Protein AF-A0A021WXH3-F1 (afdb_monomer_lite)

Sequence (166 aa):
MIDQIDDSRFGQAIRIADDGAGLADPRSLFSLGRSEWSKSLSLSEDAAGMGFFSLANRGAMIVAGQKGTDQAWAIAATPDAFHGKEPVTVDVGPEGHQRLTLIFPEKKGEHFTTAVRRAARFFPVPVIFNGEEMPSSDFLESADHIEEWRGIRIGIFWPGCLPLPR

Structure (mmCIF, N/CA/C/O backbone):
data_AF-A0A021WXH3-F1
#
_entry.id   AF-A0A021WXH3-F1
#
loop_
_atom_site.group_PDB
_atom_site.id
_atom_site.type_symbol
_atom_site.label_atom_id
_atom_site.label_alt_id
_atom_site.label_comp_id
_atom_site.label_asym_id
_atom_site.label_entity_id
_atom_site.label_seq_id
_atom_site.pdbx_PDB_ins_code
_atom_site.Cartn_x
_atom_site.Cartn_y
_atom_site.Cartn_z
_atom_site.occupancy
_atom_site.B_iso_or_equiv
_atom_site.auth_seq_id
_atom_site.auth_comp_id
_atom_site.auth_asym_id
_atom_site.auth_atom_id
_atom_site.pdbx_PDB_model_num
ATOM 1 N N . MET A 1 1 ? -3.107 -6.765 -5.571 1.00 94.12 1 MET A N 1
ATOM 2 C CA . MET A 1 1 ? -4.377 -6.245 -6.133 1.00 94.12 1 MET A CA 1
ATOM 3 C C . MET A 1 1 ? -4.464 -4.748 -5.891 1.00 94.12 1 MET A C 1
ATOM 5 O O . MET A 1 1 ? -4.104 -4.298 -4.810 1.00 94.12 1 MET A O 1
ATOM 9 N N . ILE A 1 2 ? -4.923 -3.988 -6.879 1.00 96.50 2 ILE A N 1
ATOM 10 C CA . ILE A 1 2 ? -5.151 -2.547 -6.802 1.00 96.50 2 ILE A CA 1
ATOM 11 C C . ILE A 1 2 ? -6.520 -2.258 -7.421 1.00 96.50 2 ILE A C 1
ATOM 13 O O . ILE A 1 2 ? -6.769 -2.692 -8.537 1.00 96.50 2 ILE A O 1
ATOM 17 N N . ASP A 1 3 ? -7.384 -1.509 -6.747 1.00 96.12 3 ASP A N 1
ATOM 18 C CA . ASP A 1 3 ? -8.714 -1.171 -7.259 1.00 96.12 3 ASP A CA 1
ATOM 19 C C . ASP A 1 3 ? -9.052 0.298 -7.019 1.00 96.12 3 ASP A C 1
ATOM 21 O O . ASP A 1 3 ? -8.674 0.874 -5.996 1.00 96.12 3 ASP A O 1
ATOM 25 N N . GLN A 1 4 ? -9.819 0.879 -7.934 1.00 94.75 4 GLN A N 1
ATOM 26 C CA . GLN A 1 4 ? -10.566 2.110 -7.693 1.00 94.75 4 GLN A CA 1
ATOM 27 C C . GLN A 1 4 ? -11.939 1.744 -7.131 1.00 94.75 4 GLN A C 1
ATOM 29 O O . GLN A 1 4 ? -12.669 0.949 -7.724 1.00 94.75 4 GLN A O 1
ATOM 34 N N . ILE A 1 5 ? -12.279 2.296 -5.971 1.00 95.88 5 ILE A N 1
ATOM 35 C CA . ILE A 1 5 ? -13.496 1.967 -5.226 1.00 95.88 5 ILE A CA 1
ATOM 36 C C . ILE A 1 5 ? -14.228 3.235 -4.784 1.00 95.88 5 ILE A C 1
ATOM 38 O O . ILE A 1 5 ? -13.641 4.313 -4.715 1.00 95.88 5 ILE A O 1
ATOM 42 N N . ASP A 1 6 ? -15.507 3.087 -4.444 1.00 96.06 6 ASP A N 1
ATOM 43 C CA . ASP A 1 6 ? -16.246 4.080 -3.664 1.00 96.06 6 ASP A CA 1
ATOM 44 C C . ASP A 1 6 ? -16.225 3.650 -2.191 1.00 96.06 6 ASP A C 1
ATOM 46 O O . ASP A 1 6 ? -16.784 2.615 -1.818 1.00 96.06 6 ASP A O 1
ATOM 50 N N . ASP A 1 7 ? -15.493 4.394 -1.369 1.00 95.56 7 ASP A N 1
ATOM 51 C CA . ASP A 1 7 ? -15.267 4.117 0.043 1.00 95.56 7 ASP A CA 1
ATOM 52 C C . ASP A 1 7 ? -16.089 5.070 0.914 1.00 95.56 7 ASP A C 1
ATOM 54 O O . ASP A 1 7 ? -16.074 6.284 0.725 1.00 95.56 7 ASP A O 1
ATOM 58 N N . SER A 1 8 ? -16.760 4.548 1.938 1.00 93.56 8 SER A N 1
ATOM 59 C CA . SER A 1 8 ? -17.627 5.356 2.804 1.00 93.56 8 SER A CA 1
ATOM 60 C C . SER A 1 8 ? -16.902 6.470 3.571 1.00 93.56 8 SER A C 1
ATOM 62 O O . SER A 1 8 ? -17.550 7.414 4.018 1.00 93.56 8 SER A O 1
ATOM 64 N N . ARG A 1 9 ? -15.575 6.379 3.735 1.00 91.56 9 ARG A N 1
ATOM 65 C CA . ARG A 1 9 ? -14.759 7.370 4.455 1.00 91.56 9 ARG A CA 1
ATOM 66 C C . ARG A 1 9 ? -14.194 8.437 3.528 1.00 91.56 9 ARG A C 1
ATOM 68 O O . ARG A 1 9 ? -14.036 9.581 3.945 1.00 91.56 9 ARG A O 1
ATOM 75 N N . PHE A 1 10 ? -13.854 8.056 2.299 1.00 93.62 10 PHE A N 1
ATOM 76 C CA . PHE A 1 10 ? -13.081 8.891 1.376 1.00 93.62 10 PHE A CA 1
ATOM 77 C C . PHE A 1 10 ? -13.844 9.281 0.099 1.00 93.62 10 PHE A C 1
ATOM 79 O O . PHE A 1 10 ? -13.372 10.141 -0.644 1.00 93.62 10 PHE A O 1
ATOM 86 N N . GLY A 1 11 ? -15.013 8.690 -0.162 1.00 94.44 11 GLY A N 1
ATOM 87 C CA . GLY A 1 11 ? -15.643 8.709 -1.481 1.00 94.44 11 GLY A CA 1
ATOM 88 C C . GLY A 1 11 ? -14.795 7.912 -2.473 1.00 94.44 11 GLY A C 1
ATOM 89 O O . GLY A 1 11 ? -14.339 6.815 -2.156 1.00 94.44 11 GLY A O 1
ATOM 90 N N . GLN A 1 12 ? -14.505 8.482 -3.646 1.00 95.31 12 GLN A N 1
ATOM 91 C CA . GLN A 1 12 ? -13.586 7.846 -4.597 1.00 95.31 12 GLN A CA 1
ATOM 92 C C . GLN A 1 12 ? -12.203 7.631 -3.971 1.00 95.31 12 GLN A C 1
ATOM 94 O O . GLN A 1 12 ? -11.535 8.572 -3.530 1.00 95.31 12 GLN A O 1
ATOM 99 N N . ALA A 1 13 ? -11.779 6.375 -3.942 1.00 96.38 13 ALA A N 1
ATOM 100 C CA . ALA A 1 13 ? -10.583 5.944 -3.251 1.00 96.38 13 ALA A CA 1
ATOM 101 C C . ALA A 1 13 ? -9.843 4.863 -4.030 1.00 96.38 13 ALA A C 1
ATOM 103 O O . ALA A 1 13 ? -10.404 4.124 -4.837 1.00 96.38 13 ALA A O 1
ATOM 104 N N . ILE A 1 14 ? -8.560 4.748 -3.719 1.00 96.56 14 ILE A N 1
ATOM 105 C CA . ILE A 1 14 ? -7.700 3.680 -4.191 1.00 96.56 14 ILE A CA 1
ATOM 106 C C . ILE A 1 14 ? -7.545 2.666 -3.070 1.00 96.56 14 ILE A C 1
ATOM 108 O O . ILE A 1 14 ? -7.174 3.029 -1.954 1.00 96.56 14 ILE A O 1
ATOM 112 N N . ARG A 1 15 ? -7.763 1.392 -3.387 1.00 96.56 15 ARG A N 1
ATOM 113 C CA . ARG A 1 15 ? -7.439 0.252 -2.533 1.00 96.56 15 ARG A CA 1
ATOM 114 C C . ARG A 1 15 ? -6.236 -0.486 -3.099 1.00 96.56 15 ARG A C 1
ATOM 116 O O . ARG A 1 15 ? -6.243 -0.865 -4.261 1.00 96.56 15 ARG A O 1
ATOM 123 N N . ILE A 1 16 ? -5.243 -0.759 -2.266 1.00 95.62 16 ILE A N 1
ATOM 124 C CA . ILE A 1 16 ? -4.119 -1.647 -2.564 1.00 95.62 16 ILE A CA 1
ATOM 125 C C . ILE A 1 16 ? -4.168 -2.781 -1.548 1.00 95.62 16 ILE A C 1
ATOM 127 O O . ILE A 1 16 ? -4.244 -2.523 -0.355 1.00 95.62 16 ILE A O 1
ATOM 131 N N . ALA A 1 17 ? -4.136 -4.025 -2.005 1.00 95.12 17 ALA A N 1
ATOM 132 C CA . ALA A 1 17 ? -4.088 -5.202 -1.150 1.00 95.12 17 ALA A CA 1
ATOM 133 C C . ALA A 1 17 ? -3.007 -6.160 -1.641 1.00 95.12 17 ALA A C 1
ATOM 135 O O . ALA A 1 17 ? -2.959 -6.477 -2.835 1.00 95.12 17 ALA A O 1
ATOM 136 N N . ASP A 1 18 ? -2.174 -6.635 -0.726 1.00 92.81 18 ASP A N 1
ATOM 137 C CA . ASP A 1 18 ? -1.228 -7.716 -0.987 1.00 92.81 18 ASP A CA 1
ATOM 138 C C . ASP A 1 18 ? -1.794 -9.071 -0.537 1.00 92.81 18 ASP A C 1
ATOM 140 O O . ASP A 1 18 ? -2.951 -9.185 -0.128 1.00 92.81 18 ASP A O 1
ATOM 144 N N . ASP A 1 19 ? -1.000 -10.117 -0.693 1.00 90.00 19 ASP A N 1
ATOM 145 C CA . ASP A 1 19 ? -1.195 -11.462 -0.153 1.00 90.00 19 ASP A CA 1
ATOM 146 C C . ASP A 1 19 ? -0.018 -11.854 0.762 1.00 90.00 19 ASP A C 1
ATOM 148 O O . ASP A 1 19 ? 0.310 -13.029 0.929 1.00 90.00 19 ASP A O 1
ATOM 152 N N . GLY A 1 20 ? 0.623 -10.847 1.366 1.00 87.00 20 GLY A N 1
ATOM 153 C CA . GLY A 1 20 ? 1.749 -11.021 2.270 1.00 87.00 20 GLY A CA 1
ATOM 154 C C . GLY A 1 20 ? 1.334 -11.518 3.657 1.00 87.00 20 GLY A C 1
ATOM 155 O O . GLY A 1 20 ? 0.160 -11.663 3.986 1.00 87.00 20 GLY A O 1
ATOM 156 N N . ALA A 1 21 ? 2.328 -11.733 4.522 1.00 85.94 21 ALA A N 1
ATOM 157 C CA . ALA A 1 21 ? 2.145 -12.303 5.863 1.00 85.94 21 ALA A CA 1
ATOM 158 C C . ALA A 1 21 ? 1.582 -11.325 6.923 1.00 85.94 21 ALA A C 1
ATOM 160 O O . ALA A 1 21 ? 1.664 -11.613 8.121 1.00 85.94 21 ALA A O 1
ATOM 161 N N . GLY A 1 22 ? 1.087 -10.158 6.506 1.00 88.88 22 GLY A N 1
ATOM 162 C CA . GLY A 1 22 ? 0.634 -9.098 7.404 1.00 88.88 22 GLY A CA 1
ATOM 163 C C . GLY A 1 22 ? 1.772 -8.419 8.176 1.00 88.88 22 GLY A C 1
ATOM 164 O O . GLY A 1 22 ? 2.931 -8.406 7.752 1.00 88.88 22 GLY A O 1
ATOM 165 N N . LEU A 1 23 ? 1.435 -7.829 9.323 1.00 89.50 23 LEU A N 1
ATOM 166 C CA . LEU A 1 23 ? 2.356 -7.075 10.175 1.00 89.50 23 LEU A CA 1
ATOM 167 C C . LEU A 1 23 ? 2.564 -7.777 11.521 1.00 89.50 23 LEU A C 1
ATOM 169 O O . LEU A 1 23 ? 1.644 -8.357 12.086 1.00 89.50 23 LEU A O 1
ATOM 173 N N . ALA A 1 24 ? 3.779 -7.705 12.066 1.00 90.31 24 ALA A N 1
ATOM 174 C CA . ALA A 1 24 ? 4.042 -8.141 13.442 1.00 90.31 24 ALA A CA 1
ATOM 175 C C . ALA A 1 24 ? 3.725 -7.039 14.469 1.00 90.31 24 ALA A C 1
ATOM 177 O O . ALA A 1 24 ? 3.350 -7.331 15.600 1.00 90.31 24 ALA A O 1
ATOM 178 N N . ASP A 1 25 ? 3.876 -5.775 14.068 1.00 88.81 25 ASP A N 1
ATOM 179 C CA . ASP A 1 25 ? 3.651 -4.599 14.905 1.00 88.81 25 ASP A CA 1
ATOM 180 C C . ASP A 1 25 ? 3.204 -3.416 14.024 1.00 88.81 25 ASP A C 1
ATOM 182 O O . ASP A 1 25 ? 3.936 -3.055 13.093 1.00 88.81 25 ASP A O 1
ATOM 186 N N . PRO A 1 26 ? 2.052 -2.773 14.291 1.00 87.75 26 PRO A N 1
ATOM 187 C CA . PRO A 1 26 ? 1.572 -1.633 13.506 1.00 87.75 26 PRO A CA 1
ATOM 188 C C . PRO A 1 26 ? 2.523 -0.424 13.537 1.00 87.75 26 PRO A C 1
ATOM 190 O O . PRO A 1 26 ? 2.532 0.375 12.601 1.00 87.75 26 PRO A O 1
ATOM 193 N N . ARG A 1 27 ? 3.376 -0.295 14.565 1.00 86.44 27 ARG A N 1
ATOM 194 C CA . ARG A 1 27 ? 4.366 0.795 14.675 1.00 86.44 27 ARG A CA 1
ATOM 195 C C . ARG A 1 27 ? 5.433 0.747 13.581 1.00 86.44 27 ARG A C 1
ATOM 197 O O . ARG A 1 27 ? 6.048 1.775 13.287 1.00 86.44 27 ARG A O 1
ATOM 204 N N . SER A 1 28 ? 5.648 -0.419 12.968 1.00 83.00 28 SER A N 1
ATOM 205 C CA . SER A 1 28 ? 6.600 -0.586 11.862 1.00 83.00 28 SER A CA 1
ATOM 206 C C . SER A 1 28 ? 6.268 0.307 10.659 1.00 83.00 28 SER A C 1
ATOM 208 O O . SER A 1 28 ? 7.182 0.826 10.028 1.00 83.00 28 SER A O 1
ATOM 210 N N . LEU A 1 29 ? 4.983 0.590 10.404 1.00 80.25 29 LEU A N 1
ATOM 211 C CA . LEU A 1 29 ? 4.542 1.457 9.301 1.00 80.25 29 LEU A CA 1
ATOM 212 C C . LEU A 1 29 ? 4.975 2.922 9.460 1.00 80.25 29 LEU A C 1
ATOM 214 O O . LEU A 1 29 ? 5.177 3.619 8.470 1.00 80.25 29 LEU A O 1
ATOM 218 N N . PHE A 1 30 ? 5.110 3.393 10.701 1.00 79.12 30 PHE A N 1
ATOM 219 C CA . PHE A 1 30 ? 5.396 4.799 11.020 1.00 79.12 30 PHE A CA 1
ATOM 220 C C . PHE A 1 30 ? 6.840 5.023 11.480 1.00 79.12 30 PHE A C 1
ATOM 222 O O . PHE A 1 30 ? 7.224 6.140 11.828 1.00 79.12 30 PHE A O 1
ATOM 229 N N . SER A 1 31 ? 7.658 3.972 11.480 1.00 72.69 31 SER A N 1
ATOM 230 C CA . SER A 1 31 ? 9.064 4.052 11.860 1.00 72.69 31 SER A CA 1
ATOM 231 C C . SER A 1 31 ? 9.919 4.397 10.641 1.00 72.69 31 SER A C 1
ATOM 233 O O . SER A 1 31 ? 10.239 3.535 9.825 1.00 72.69 31 SER A O 1
ATOM 235 N N . LEU A 1 32 ? 10.323 5.664 10.521 1.00 60.66 32 LEU A N 1
ATOM 236 C CA . LEU A 1 32 ? 11.272 6.097 9.490 1.00 60.66 32 LEU A CA 1
ATOM 237 C C . LEU A 1 32 ? 12.592 5.316 9.616 1.00 60.66 32 LEU A C 1
ATOM 239 O O . LEU A 1 32 ? 13.184 5.253 10.695 1.00 60.66 32 LEU A O 1
ATOM 243 N N . GLY A 1 33 ? 13.061 4.721 8.517 1.00 49.06 33 GLY A N 1
ATOM 244 C CA . GLY A 1 33 ? 14.359 4.037 8.463 1.00 49.06 33 GLY A CA 1
ATOM 245 C C . GLY A 1 33 ? 14.444 2.691 9.200 1.00 49.06 33 GLY A C 1
ATOM 246 O O . GLY A 1 33 ? 15.547 2.171 9.363 1.00 49.06 33 GLY A O 1
ATOM 247 N N . ARG A 1 34 ? 13.318 2.106 9.638 1.00 46.47 34 ARG A N 1
ATOM 248 C CA . ARG A 1 34 ? 13.249 0.704 10.089 1.00 46.47 34 ARG A CA 1
ATOM 249 C C . ARG A 1 34 ? 12.367 -0.101 9.141 1.00 46.47 34 ARG A C 1
ATOM 251 O O . ARG A 1 34 ? 11.188 -0.308 9.403 1.00 46.47 34 ARG A O 1
ATOM 258 N N . SER A 1 35 ? 12.938 -0.559 8.031 1.00 49.75 35 SER A N 1
ATOM 259 C CA . SER A 1 35 ? 12.344 -1.660 7.279 1.00 49.75 35 SER A CA 1
ATOM 260 C C . SER A 1 35 ? 12.470 -2.932 8.134 1.00 49.75 35 SER A C 1
ATOM 262 O O . SER A 1 35 ? 13.569 -3.342 8.491 1.00 49.75 35 SER A O 1
ATOM 264 N N . GLU A 1 36 ? 11.354 -3.590 8.466 1.00 51.56 36 GLU A N 1
ATOM 265 C CA . GLU A 1 36 ? 11.343 -4.952 9.056 1.00 51.56 36 GLU A CA 1
ATOM 266 C C . GLU A 1 36 ? 11.785 -6.025 8.036 1.00 51.56 36 GLU A C 1
ATOM 268 O O . GLU A 1 36 ? 11.652 -7.232 8.243 1.00 51.56 36 GLU A O 1
ATOM 273 N N . TRP A 1 37 ? 12.293 -5.588 6.885 1.00 48.41 37 TRP A N 1
ATOM 274 C CA . TRP A 1 37 ? 12.880 -6.448 5.881 1.00 48.41 37 TRP A CA 1
ATOM 275 C C . TRP A 1 37 ? 14.160 -7.045 6.448 1.00 48.41 37 TRP A C 1
ATOM 277 O O . TRP A 1 37 ? 14.929 -6.379 7.147 1.00 48.41 37 TRP A O 1
ATOM 287 N N . SER A 1 38 ? 14.410 -8.322 6.153 1.00 51.69 38 SER A N 1
ATOM 288 C CA . SER A 1 38 ? 15.692 -8.921 6.503 1.00 51.69 38 SER A CA 1
ATOM 289 C C . SER A 1 38 ? 16.817 -8.046 5.943 1.00 51.69 38 SER A C 1
ATOM 291 O O . SER A 1 38 ? 16.680 -7.455 4.871 1.00 51.69 38 SER A O 1
ATOM 293 N N . LYS A 1 39 ? 17.960 -7.979 6.637 1.00 52.72 39 LYS A N 1
ATOM 294 C CA . LYS A 1 39 ? 19.124 -7.215 6.149 1.00 52.72 39 LYS A CA 1
ATOM 295 C C . LYS A 1 39 ? 19.471 -7.547 4.693 1.00 52.72 39 LYS A C 1
ATOM 297 O O . LYS A 1 39 ? 19.893 -6.663 3.963 1.00 52.72 39 LYS A O 1
ATOM 302 N N . SER A 1 40 ? 19.261 -8.797 4.272 1.00 51.31 40 SER A N 1
ATOM 303 C CA . SER A 1 40 ? 19.451 -9.237 2.889 1.00 51.31 40 SER A CA 1
ATOM 304 C C . SER A 1 40 ? 18.501 -8.565 1.891 1.00 51.31 40 SER A C 1
ATOM 306 O O . SER A 1 40 ? 18.965 -8.152 0.837 1.00 51.31 40 SER A O 1
ATOM 308 N N . LEU A 1 41 ? 17.216 -8.415 2.227 1.00 51.56 41 LEU A N 1
ATOM 309 C CA . LEU A 1 41 ? 16.201 -7.816 1.353 1.00 51.56 41 LEU A CA 1
ATOM 310 C C . LEU A 1 41 ? 16.282 -6.280 1.352 1.00 51.56 41 LEU A C 1
ATOM 312 O O . LEU A 1 41 ? 16.127 -5.638 0.318 1.00 51.56 41 LEU A O 1
ATOM 316 N N . SER A 1 42 ? 16.613 -5.676 2.499 1.00 51.50 42 SER A N 1
ATOM 317 C CA . SER A 1 42 ? 16.819 -4.225 2.584 1.00 51.50 42 SER A CA 1
ATOM 318 C C . SER A 1 42 ? 18.063 -3.753 1.820 1.00 51.50 42 SER A C 1
ATOM 320 O O . SER A 1 42 ? 18.067 -2.630 1.328 1.00 51.50 42 SER A O 1
ATOM 322 N N . LEU A 1 43 ? 19.109 -4.585 1.728 1.00 51.12 43 LEU A N 1
ATOM 323 C CA . LEU A 1 43 ? 20.319 -4.284 0.952 1.00 51.12 43 LEU A CA 1
ATOM 324 C C . LEU A 1 43 ? 20.125 -4.497 -0.554 1.00 51.12 43 LEU A C 1
ATOM 326 O O . LEU A 1 43 ? 20.797 -3.830 -1.333 1.00 51.12 43 LEU A O 1
ATOM 330 N N . SER A 1 44 ? 19.248 -5.417 -0.970 1.00 47.28 44 SER A N 1
ATOM 331 C CA . SER A 1 44 ? 19.006 -5.679 -2.394 1.00 47.28 44 SER A CA 1
ATOM 332 C C . SER A 1 44 ? 18.101 -4.642 -3.054 1.00 47.28 44 SER A C 1
ATOM 334 O O . SER A 1 44 ? 18.266 -4.378 -4.239 1.00 47.28 44 SER A O 1
ATOM 336 N N . GLU A 1 45 ? 17.155 -4.061 -2.312 1.00 51.06 45 GLU A N 1
ATOM 337 C CA . GLU A 1 45 ? 16.166 -3.126 -2.871 1.00 51.06 45 GLU A CA 1
ATOM 338 C C . GLU A 1 45 ? 16.438 -1.644 -2.557 1.00 51.06 45 GLU A C 1
ATOM 340 O O . GLU A 1 45 ? 15.710 -0.787 -3.050 1.00 51.06 45 GLU A O 1
ATOM 345 N N . ASP A 1 46 ? 17.462 -1.327 -1.748 1.00 50.50 46 ASP A N 1
ATOM 346 C CA . ASP A 1 46 ? 17.830 0.047 -1.338 1.00 50.50 46 ASP A CA 1
ATOM 347 C C . ASP A 1 46 ? 16.617 0.903 -0.905 1.00 50.50 46 ASP A C 1
ATOM 349 O O . ASP A 1 46 ? 16.471 2.092 -1.202 1.00 50.50 46 ASP A O 1
ATOM 353 N N . ALA A 1 47 ? 15.668 0.262 -0.220 1.00 53.34 47 ALA A N 1
ATOM 354 C CA . ALA A 1 47 ? 14.417 0.890 0.157 1.00 53.34 47 ALA A CA 1
ATOM 355 C C . ALA A 1 47 ? 14.638 1.804 1.370 1.00 53.34 47 ALA A C 1
ATOM 357 O O . ALA A 1 47 ? 14.695 1.349 2.511 1.00 53.34 47 ALA A O 1
ATOM 358 N N . ALA A 1 48 ? 14.670 3.120 1.147 1.00 56.28 48 ALA A N 1
ATOM 359 C CA . ALA A 1 48 ? 14.767 4.123 2.217 1.00 56.28 48 ALA A CA 1
ATOM 360 C C . ALA A 1 48 ? 13.574 4.119 3.208 1.00 56.28 48 ALA A C 1
ATOM 362 O O . ALA A 1 48 ? 13.573 4.871 4.180 1.00 56.28 48 ALA A O 1
ATOM 363 N N . GLY A 1 49 ? 12.528 3.317 2.959 1.00 60.00 49 GLY A N 1
ATOM 364 C CA . GLY A 1 49 ? 11.335 3.231 3.814 1.00 60.00 49 GLY A CA 1
ATOM 365 C C . GLY A 1 49 ? 10.400 4.443 3.718 1.00 60.00 49 GLY A C 1
ATOM 366 O O . GLY A 1 49 ? 9.531 4.625 4.563 1.00 60.00 49 GLY A O 1
ATOM 367 N N . MET A 1 50 ? 10.558 5.279 2.687 1.00 68.81 50 MET A N 1
ATOM 368 C CA . MET A 1 50 ? 9.830 6.550 2.552 1.00 68.81 50 MET A CA 1
ATOM 369 C C . MET A 1 50 ? 8.541 6.456 1.725 1.00 68.81 50 MET A C 1
ATOM 371 O O . MET A 1 50 ? 7.722 7.371 1.768 1.00 68.81 50 MET A O 1
ATOM 375 N N . GLY A 1 51 ? 8.338 5.368 0.973 1.00 76.19 51 GLY A N 1
ATOM 376 C CA . GLY A 1 51 ? 7.222 5.249 0.025 1.00 76.19 51 GLY A CA 1
ATOM 377 C C . GLY A 1 51 ? 5.845 5.403 0.677 1.00 76.19 51 GLY A C 1
ATOM 378 O O . GLY A 1 51 ? 4.981 6.091 0.134 1.00 76.19 51 GLY A O 1
ATOM 379 N N . PHE A 1 52 ? 5.665 4.856 1.883 1.00 81.94 52 PHE A N 1
ATOM 380 C CA . PHE A 1 52 ? 4.420 4.969 2.649 1.00 81.94 52 PHE A CA 1
ATOM 381 C C . PHE A 1 52 ? 4.089 6.422 3.037 1.00 81.94 52 PHE A C 1
ATOM 383 O O . PHE A 1 52 ? 2.936 6.843 2.965 1.00 81.94 52 PHE A O 1
ATOM 390 N N . PHE A 1 53 ? 5.104 7.236 3.338 1.00 83.62 53 PHE A N 1
ATOM 391 C CA . PHE A 1 53 ? 4.933 8.644 3.716 1.00 83.62 53 PHE A CA 1
ATOM 392 C C . PHE A 1 53 ? 4.503 9.547 2.552 1.00 83.62 53 PHE A C 1
ATOM 394 O O . PHE A 1 53 ? 4.081 10.679 2.786 1.00 83.62 53 PHE A O 1
ATOM 401 N N . SER A 1 54 ? 4.504 9.057 1.306 1.00 86.06 54 SER A N 1
ATOM 402 C CA . SER A 1 54 ? 3.871 9.768 0.181 1.00 86.06 54 SER A CA 1
ATOM 403 C C . SER A 1 54 ? 2.369 10.036 0.409 1.00 86.06 54 SER A C 1
ATOM 405 O O . SER A 1 54 ? 1.791 10.937 -0.207 1.00 86.06 54 SER A O 1
ATOM 407 N N . LEU A 1 55 ? 1.748 9.306 1.343 1.00 90.19 55 LEU A N 1
ATOM 408 C CA . LEU A 1 55 ? 0.356 9.462 1.763 1.00 90.19 55 LEU A CA 1
ATOM 409 C C . LEU A 1 55 ? 0.156 10.481 2.889 1.00 90.19 55 LEU A C 1
ATOM 411 O O . LEU A 1 55 ? -0.990 10.774 3.217 1.00 90.19 55 LEU A O 1
ATOM 415 N N . ALA A 1 56 ? 1.215 11.078 3.444 1.00 88.38 56 ALA A N 1
ATOM 416 C CA . ALA A 1 56 ? 1.118 11.959 4.612 1.00 88.38 56 ALA A CA 1
ATOM 417 C C . ALA A 1 56 ? 0.160 13.147 4.418 1.00 88.38 56 ALA A C 1
ATOM 419 O O . ALA A 1 56 ? -0.527 13.556 5.343 1.00 88.38 56 ALA A O 1
ATOM 420 N N . ASN A 1 57 ? 0.048 13.671 3.194 1.00 89.00 57 ASN A N 1
ATOM 421 C CA . ASN A 1 57 ? -0.881 14.763 2.869 1.00 89.00 57 ASN A CA 1
ATOM 422 C C . ASN A 1 57 ? -2.269 14.294 2.401 1.00 89.00 57 ASN A C 1
ATOM 424 O O . ASN A 1 5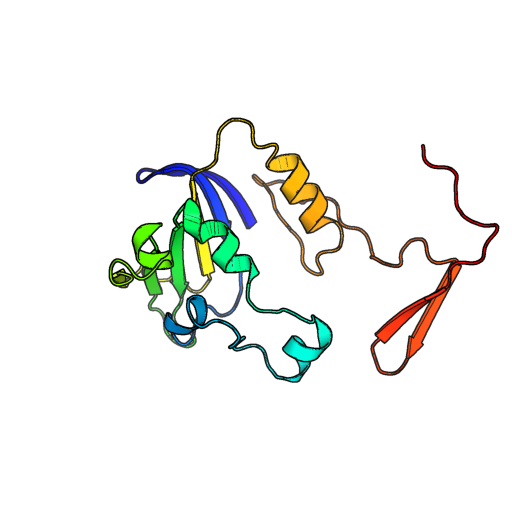7 ? -3.109 15.120 2.050 1.00 89.00 57 ASN A O 1
ATOM 428 N N . ARG A 1 58 ? -2.498 12.982 2.309 1.00 91.50 58 ARG A N 1
ATOM 429 C CA . ARG A 1 58 ? -3.777 12.378 1.893 1.00 91.50 58 ARG A CA 1
ATOM 430 C C . ARG A 1 58 ? -4.498 11.719 3.058 1.00 91.50 58 ARG A C 1
ATOM 432 O O . ARG A 1 58 ? -5.719 11.775 3.130 1.00 91.50 58 ARG A O 1
ATOM 439 N N . GLY A 1 59 ? -3.726 11.113 3.951 1.00 93.12 59 GLY A N 1
ATOM 440 C CA . GLY A 1 59 ? -4.221 10.137 4.897 1.00 93.12 59 GLY A CA 1
ATOM 441 C C . GLY A 1 59 ? -4.513 8.794 4.231 1.00 93.12 59 GLY A C 1
ATOM 442 O O . GLY A 1 59 ? -4.572 8.676 3.003 1.00 93.12 59 GLY A O 1
ATOM 443 N N . ALA A 1 60 ? -4.669 7.772 5.061 1.00 96.00 60 ALA A N 1
ATOM 444 C CA . ALA A 1 60 ? -5.007 6.428 4.640 1.00 96.00 60 ALA A CA 1
ATOM 445 C C . ALA A 1 60 ? -5.700 5.651 5.765 1.00 96.00 60 ALA A C 1
ATOM 447 O O . ALA A 1 60 ? -5.461 5.880 6.951 1.00 96.00 60 ALA A O 1
ATOM 448 N N . MET A 1 61 ? -6.519 4.686 5.370 1.00 96.69 61 MET A N 1
ATOM 449 C CA . MET A 1 61 ? -6.904 3.564 6.206 1.00 96.69 61 MET A CA 1
ATOM 450 C C . MET A 1 61 ? -5.998 2.380 5.885 1.00 96.69 61 MET A C 1
ATOM 452 O O . MET A 1 61 ? -5.843 2.020 4.719 1.00 96.69 61 MET A O 1
ATOM 456 N N . ILE A 1 62 ? -5.472 1.724 6.912 1.00 96.00 62 ILE A N 1
ATOM 457 C CA . ILE A 1 62 ? -4.752 0.464 6.779 1.00 96.00 62 ILE A CA 1
ATOM 458 C C . ILE A 1 62 ? -5.531 -0.618 7.518 1.00 96.00 62 ILE A C 1
ATOM 460 O O . ILE A 1 62 ? -5.960 -0.427 8.651 1.00 96.00 62 ILE A O 1
ATOM 464 N N . VAL A 1 63 ? -5.715 -1.762 6.879 1.00 96.56 63 VAL A N 1
ATOM 465 C CA . VAL A 1 63 ? -6.135 -2.997 7.529 1.00 96.56 63 VAL A CA 1
ATOM 466 C C . VAL A 1 63 ? -4.987 -3.976 7.386 1.00 96.56 63 VAL A C 1
ATOM 468 O O . VAL A 1 63 ? -4.534 -4.219 6.273 1.00 96.56 63 VAL A O 1
ATOM 471 N N . ALA A 1 64 ? -4.477 -4.497 8.494 1.00 95.56 64 ALA A N 1
ATOM 472 C CA . ALA A 1 64 ? -3.328 -5.390 8.472 1.00 95.56 64 ALA A CA 1
ATOM 473 C C . ALA A 1 64 ? -3.585 -6.610 9.346 1.00 95.56 64 ALA A C 1
ATOM 475 O O . ALA A 1 64 ? -3.893 -6.463 10.528 1.00 95.56 64 ALA A O 1
ATOM 476 N N . GLY A 1 65 ? -3.423 -7.801 8.776 1.00 95.50 65 GLY A N 1
ATOM 477 C CA . GLY A 1 65 ? -3.403 -9.034 9.551 1.00 95.50 65 GLY A CA 1
ATOM 478 C C . GLY A 1 65 ? -2.258 -9.046 10.553 1.00 95.50 65 GLY A C 1
ATOM 479 O O . GLY A 1 65 ? -1.158 -8.567 10.265 1.00 95.50 65 GLY A O 1
ATOM 480 N N . GLN A 1 66 ? -2.524 -9.586 11.736 1.00 93.19 66 GLN A N 1
ATOM 481 C CA . GLN A 1 66 ? -1.515 -9.796 12.759 1.00 93.19 66 GLN A CA 1
ATOM 482 C C . GLN A 1 66 ? -0.749 -11.080 12.445 1.00 93.19 66 GLN A C 1
ATOM 484 O O . GLN A 1 66 ? -1.306 -12.178 12.419 1.00 93.19 66 GLN A O 1
ATOM 489 N N . LYS A 1 67 ? 0.553 -10.956 12.205 1.00 88.88 67 LYS A N 1
ATOM 490 C CA . LYS A 1 67 ? 1.393 -12.076 11.788 1.00 88.88 67 LYS A CA 1
ATOM 491 C C . LYS A 1 67 ? 1.357 -13.205 12.823 1.00 88.88 67 LYS A C 1
ATOM 493 O O . LYS A 1 67 ? 1.763 -13.022 13.969 1.00 88.88 67 LYS A O 1
ATOM 498 N N . GLY A 1 68 ? 0.937 -14.391 12.383 1.00 85.38 68 GLY A N 1
ATOM 499 C CA . GLY A 1 68 ? 0.860 -15.587 13.226 1.00 85.38 68 GLY A CA 1
ATOM 500 C C . GLY A 1 68 ? -0.401 -15.685 14.090 1.00 85.38 68 GLY A C 1
ATOM 501 O O . GLY A 1 68 ? -0.443 -16.540 14.972 1.00 85.38 68 GLY A O 1
ATOM 502 N N . THR A 1 69 ? -1.413 -14.842 13.857 1.00 88.19 69 THR A N 1
ATOM 503 C CA . THR A 1 69 ? -2.730 -14.936 14.504 1.00 88.19 69 THR A CA 1
ATOM 504 C C . THR A 1 69 ? -3.857 -14.750 13.475 1.00 88.19 69 THR A C 1
ATOM 506 O O . THR A 1 69 ? -3.604 -14.377 12.332 1.00 88.19 69 THR A O 1
ATOM 509 N N . ASP A 1 70 ? -5.107 -15.005 13.876 1.00 88.56 70 ASP A N 1
ATOM 510 C CA . ASP A 1 70 ? -6.303 -14.775 13.043 1.00 88.56 70 ASP A CA 1
ATOM 511 C C . ASP A 1 70 ? -6.932 -13.382 13.251 1.00 88.56 70 ASP A C 1
ATOM 513 O O . ASP A 1 70 ? -8.052 -13.110 12.810 1.00 88.56 70 ASP A O 1
ATOM 517 N N . GLN A 1 71 ? -6.225 -12.493 13.953 1.00 93.38 71 GLN A N 1
ATOM 518 C CA . GLN A 1 71 ? -6.671 -11.130 14.225 1.00 93.38 71 GLN A CA 1
ATOM 519 C C . GLN A 1 71 ? -6.125 -10.149 13.187 1.00 93.38 71 GLN A C 1
ATOM 521 O O . GLN A 1 71 ? -5.133 -10.407 12.508 1.00 93.38 71 GLN A O 1
ATOM 526 N N . ALA A 1 72 ? -6.733 -8.969 13.126 1.00 96.00 72 ALA A N 1
ATOM 527 C CA . ALA A 1 72 ? -6.267 -7.864 12.304 1.00 96.00 72 ALA A CA 1
ATOM 528 C C . ALA A 1 72 ? -6.283 -6.552 13.091 1.00 96.00 72 ALA A C 1
ATOM 530 O O . ALA A 1 72 ? -6.974 -6.421 14.103 1.00 96.00 72 ALA A O 1
ATOM 531 N N . TRP A 1 73 ? -5.540 -5.568 12.599 1.00 96.75 73 TRP A N 1
ATOM 532 C CA . TRP A 1 73 ? -5.637 -4.175 13.016 1.00 96.75 73 TRP A CA 1
ATOM 533 C C . TRP A 1 73 ? -6.358 -3.354 11.959 1.00 96.75 73 TRP A C 1
ATOM 535 O O . TRP A 1 73 ? -6.161 -3.555 10.760 1.00 96.75 73 TRP A O 1
ATOM 545 N N . ALA A 1 74 ? -7.148 -2.397 12.424 1.00 96.75 74 ALA A N 1
ATOM 546 C CA . ALA A 1 74 ? -7.707 -1.308 11.645 1.00 96.75 74 ALA A CA 1
ATOM 547 C C . ALA A 1 74 ? -7.009 -0.015 12.086 1.00 96.75 74 ALA A C 1
ATOM 549 O O . ALA A 1 74 ? -7.118 0.391 13.235 1.00 96.75 74 ALA A O 1
ATOM 550 N N . ILE A 1 75 ? -6.247 0.609 11.195 1.00 96.00 75 ILE A N 1
ATOM 551 C CA . ILE A 1 75 ? -5.381 1.744 11.510 1.00 96.00 75 ILE A CA 1
ATOM 552 C C . ILE A 1 75 ? -5.847 2.950 10.702 1.00 96.00 75 ILE A C 1
ATOM 554 O O . ILE A 1 75 ? -5.820 2.925 9.469 1.00 96.00 75 ILE A O 1
ATOM 558 N N . ALA A 1 76 ? -6.242 4.015 11.393 1.00 94.88 76 ALA A N 1
ATOM 559 C CA . ALA A 1 76 ? -6.588 5.285 10.770 1.00 94.88 76 ALA A CA 1
ATOM 560 C C . ALA A 1 76 ? -5.386 6.232 10.843 1.00 94.88 76 ALA A C 1
ATOM 562 O O . ALA A 1 76 ? -5.020 6.728 11.908 1.00 94.88 76 ALA A O 1
ATOM 563 N N . ALA A 1 77 ? -4.767 6.479 9.691 1.00 92.81 77 ALA A N 1
ATOM 564 C CA . ALA A 1 77 ? -3.633 7.376 9.545 1.00 92.81 77 ALA A CA 1
ATOM 565 C C . ALA A 1 77 ? -4.097 8.648 8.832 1.00 92.81 77 ALA A C 1
ATOM 567 O O . ALA A 1 77 ? -4.004 8.763 7.610 1.00 92.81 77 ALA A O 1
ATOM 568 N N . THR A 1 78 ? -4.664 9.594 9.575 1.00 93.44 78 THR A N 1
ATOM 569 C CA . THR A 1 78 ? -5.069 10.895 9.020 1.00 93.44 78 THR A CA 1
ATOM 570 C C . THR A 1 78 ? -3.836 11.708 8.599 1.00 93.44 78 THR A C 1
ATOM 572 O O . THR A 1 78 ? -2.718 11.412 9.038 1.00 93.44 78 THR A O 1
ATOM 575 N N . PRO A 1 79 ? -3.996 12.770 7.787 1.00 91.94 79 PRO A N 1
ATOM 576 C CA . PRO A 1 79 ? -2.885 13.669 7.507 1.00 91.94 79 PRO A CA 1
ATOM 577 C C . PRO A 1 79 ? -2.241 14.245 8.772 1.00 91.94 79 PRO A C 1
ATOM 579 O O . PRO A 1 79 ? -1.021 14.343 8.856 1.00 91.94 79 PRO A O 1
ATOM 582 N N . ASP A 1 80 ? -3.033 14.604 9.779 1.00 90.44 80 ASP A N 1
ATOM 583 C CA . ASP A 1 80 ? -2.506 15.158 11.025 1.00 90.44 80 ASP A CA 1
ATOM 584 C C . ASP A 1 80 ? -1.782 14.099 11.868 1.00 90.44 80 ASP A C 1
ATOM 586 O O . ASP A 1 80 ? -0.738 14.408 12.449 1.00 90.44 80 ASP A O 1
ATOM 590 N N . ALA A 1 81 ? -2.240 12.843 11.845 1.00 89.38 81 ALA A N 1
ATOM 591 C CA . ALA A 1 81 ? -1.553 11.724 12.485 1.00 89.38 81 ALA A CA 1
ATOM 592 C C . ALA A 1 81 ? -0.197 11.428 11.823 1.00 89.38 81 ALA A C 1
ATOM 594 O O . ALA A 1 81 ? 0.807 11.248 12.511 1.00 89.38 81 ALA A O 1
ATOM 595 N N . PHE A 1 82 ? -0.127 11.465 10.488 1.00 85.75 82 PHE A N 1
ATOM 596 C CA . PHE A 1 82 ? 1.139 11.340 9.753 1.00 85.75 82 PHE A CA 1
ATOM 597 C C . PHE A 1 82 ? 2.150 12.438 10.108 1.00 85.75 82 PHE A C 1
ATOM 599 O O . PHE A 1 82 ? 3.350 12.175 10.157 1.00 85.75 82 PHE A O 1
ATOM 606 N N . HIS A 1 83 ? 1.678 13.659 10.368 1.00 85.06 83 HIS A N 1
ATOM 607 C CA . HIS A 1 83 ? 2.520 14.784 10.785 1.00 85.06 83 HIS A CA 1
ATOM 608 C C . HIS A 1 83 ? 2.766 14.836 12.304 1.00 85.06 83 HIS A C 1
ATOM 610 O O . HIS A 1 83 ? 3.380 15.788 12.785 1.00 85.06 83 HIS A O 1
ATOM 616 N N . GLY A 1 84 ? 2.287 13.845 13.064 1.00 84.81 84 GLY A N 1
ATOM 617 C CA . GLY A 1 84 ? 2.467 13.761 14.514 1.00 84.81 84 GLY A CA 1
ATOM 618 C C . GLY A 1 84 ? 1.698 14.814 15.315 1.00 84.81 84 GLY A C 1
ATOM 619 O O . GLY A 1 84 ? 2.037 15.061 16.471 1.00 84.81 84 GLY A O 1
ATOM 620 N N . LYS A 1 85 ? 0.683 15.457 14.722 1.00 88.75 85 LYS A N 1
ATOM 621 C CA . LYS A 1 85 ? -0.174 16.425 15.426 1.00 88.75 85 LYS A CA 1
ATOM 622 C C . LYS A 1 85 ? -1.219 15.739 16.302 1.00 88.75 85 LYS A C 1
ATOM 624 O O . LYS A 1 85 ? -1.657 16.317 17.292 1.00 88.75 85 LYS A O 1
ATOM 629 N N . GLU A 1 86 ? -1.587 14.513 15.948 1.00 92.50 86 GLU A N 1
ATOM 630 C CA . GLU A 1 86 ? -2.445 13.639 16.742 1.00 92.50 86 GLU A CA 1
ATOM 631 C C . GLU A 1 86 ? -1.896 12.201 16.757 1.00 92.50 86 GLU A C 1
ATOM 633 O O . GLU A 1 86 ? -1.097 11.837 15.889 1.00 92.50 86 GLU A O 1
ATOM 638 N N . PRO A 1 87 ? -2.274 11.373 17.746 1.00 90.12 87 PRO A N 1
ATOM 639 C CA . PRO A 1 87 ? -1.908 9.961 17.754 1.00 90.12 87 PRO A CA 1
ATOM 640 C C . PRO A 1 87 ? -2.542 9.198 16.585 1.00 90.12 87 PRO A C 1
ATOM 642 O O . PRO A 1 87 ? -3.689 9.444 16.222 1.00 90.12 87 PRO A O 1
ATOM 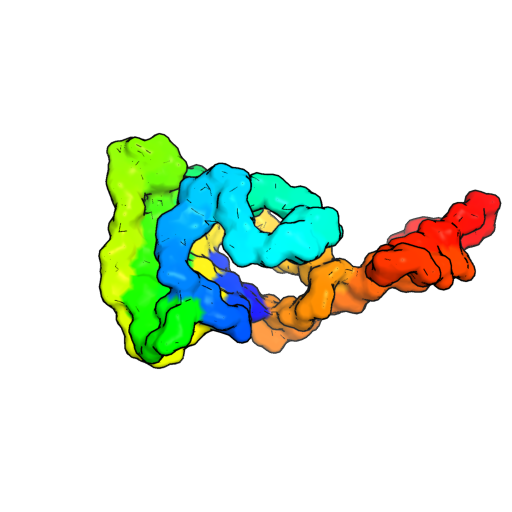645 N N . VAL A 1 88 ? -1.829 8.203 16.054 1.00 91.19 88 VAL A N 1
ATOM 646 C CA . VAL A 1 88 ? -2.408 7.229 15.117 1.00 91.19 88 VAL A CA 1
ATOM 647 C C . VAL A 1 88 ? -3.375 6.317 15.875 1.00 91.19 88 VAL A C 1
ATOM 649 O O . VAL A 1 88 ? -2.988 5.686 16.862 1.00 91.19 88 VAL A O 1
ATOM 652 N N . THR A 1 89 ? -4.618 6.216 15.405 1.00 93.56 89 THR A N 1
ATOM 653 C CA . THR A 1 89 ? -5.622 5.315 15.985 1.00 93.56 89 THR A CA 1
ATOM 654 C C . THR A 1 89 ? -5.425 3.894 15.466 1.00 93.56 89 THR A C 1
ATOM 656 O O . THR A 1 89 ? -5.306 3.682 14.257 1.00 93.56 89 THR A O 1
ATOM 659 N N . VAL A 1 90 ? -5.403 2.923 16.382 1.00 95.44 90 VAL A N 1
ATOM 660 C CA . VAL A 1 90 ? -5.305 1.490 16.081 1.00 95.44 90 VAL A CA 1
ATOM 661 C C . VAL A 1 90 ? -6.441 0.769 16.796 1.00 95.44 90 VAL A C 1
ATOM 663 O O . VAL A 1 90 ? -6.444 0.679 18.022 1.00 95.44 90 VAL A O 1
ATOM 666 N N . ASP A 1 91 ? -7.370 0.237 16.015 1.00 96.00 91 ASP A N 1
ATOM 667 C CA . ASP A 1 91 ? -8.534 -0.518 16.464 1.00 96.00 91 ASP A CA 1
ATOM 668 C C . ASP A 1 91 ? -8.436 -1.996 16.061 1.00 96.00 91 ASP A C 1
ATOM 670 O O . ASP A 1 91 ? -7.560 -2.417 15.292 1.00 96.00 91 ASP A O 1
ATOM 674 N N . VAL A 1 92 ? -9.370 -2.799 16.575 1.00 95.50 92 VAL A N 1
ATOM 675 C CA . VAL A 1 92 ? -9.564 -4.185 16.139 1.00 95.50 92 VAL A CA 1
ATOM 676 C C . VAL A 1 92 ? -10.057 -4.186 14.692 1.00 95.50 92 VAL A C 1
ATOM 678 O O . VAL A 1 92 ? -11.053 -3.548 14.353 1.00 95.50 92 VAL A O 1
ATOM 681 N N . GLY A 1 93 ? -9.328 -4.889 13.830 1.00 94.44 93 GLY A N 1
ATOM 682 C CA . GLY A 1 93 ? -9.671 -5.062 12.427 1.00 94.44 93 GLY A CA 1
ATOM 683 C C . GLY A 1 93 ? -10.714 -6.162 12.189 1.00 94.44 93 GLY A C 1
ATOM 684 O O . GLY A 1 93 ? -11.116 -6.864 13.115 1.00 94.44 93 GLY A O 1
ATOM 685 N N . PRO A 1 94 ? -11.154 -6.330 10.933 1.00 92.69 94 PRO A N 1
ATOM 686 C CA . PRO A 1 94 ? -12.080 -7.390 10.553 1.00 92.69 94 PRO A CA 1
ATOM 687 C C . PRO A 1 94 ? -11.475 -8.784 10.778 1.00 92.69 94 PRO A C 1
ATOM 689 O O . PRO A 1 94 ? -10.301 -9.018 10.483 1.00 92.69 94 PRO A O 1
ATOM 692 N N . GLU A 1 95 ? -12.299 -9.717 11.259 1.00 88.31 95 GLU A N 1
ATOM 693 C CA . GLU A 1 95 ? -11.907 -11.116 11.461 1.00 88.31 95 GLU A CA 1
ATOM 694 C C . GLU A 1 95 ? -11.470 -11.782 10.147 1.00 88.31 95 GLU A C 1
ATOM 696 O O . GLU A 1 95 ? -12.016 -11.509 9.074 1.00 88.31 95 GLU A O 1
ATOM 701 N N . GLY A 1 96 ? -10.468 -12.664 10.229 1.00 83.56 96 GLY A N 1
ATOM 702 C CA . GLY A 1 96 ? -9.973 -13.428 9.080 1.00 83.56 96 GLY A CA 1
ATOM 703 C C . GLY A 1 96 ? -9.181 -12.610 8.052 1.00 83.56 96 GLY A C 1
ATOM 704 O O . GLY A 1 96 ? -8.818 -13.132 6.997 1.00 83.56 96 GLY A O 1
ATOM 705 N N . HIS A 1 97 ? -8.886 -11.335 8.324 1.00 87.88 97 HIS A N 1
ATOM 706 C CA . HIS A 1 97 ? -8.053 -10.517 7.447 1.00 87.88 97 HIS A CA 1
ATOM 707 C C . HIS A 1 97 ? -6.565 -10.746 7.734 1.00 87.88 97 HIS A C 1
ATOM 709 O O . HIS A 1 97 ? -6.023 -10.184 8.674 1.00 87.88 97 HIS A O 1
ATOM 715 N N . GLN A 1 98 ? -5.891 -11.552 6.912 1.00 85.12 98 GLN A N 1
ATOM 716 C CA . GLN A 1 98 ? -4.493 -11.958 7.157 1.00 85.12 98 GLN A CA 1
ATOM 717 C C . GLN A 1 98 ? -3.432 -11.108 6.431 1.00 85.12 98 GLN A C 1
ATOM 719 O O . GLN A 1 98 ? -2.250 -11.178 6.752 1.00 85.12 98 GLN A O 1
ATOM 724 N N . ARG A 1 99 ? -3.852 -10.292 5.465 1.00 89.44 99 ARG A N 1
ATOM 725 C CA . ARG A 1 99 ? -2.987 -9.524 4.551 1.00 89.44 99 ARG A CA 1
ATOM 726 C C . ARG A 1 99 ? -2.906 -8.047 4.922 1.00 89.44 99 ARG A C 1
ATOM 728 O O . ARG A 1 99 ? -3.552 -7.620 5.880 1.00 89.44 99 ARG A O 1
ATOM 735 N N . LEU A 1 100 ? -2.145 -7.260 4.163 1.00 94.12 100 LEU A N 1
ATOM 736 C CA . LEU A 1 100 ? -2.199 -5.804 4.245 1.00 94.12 100 LEU A CA 1
ATOM 737 C C . LEU A 1 100 ? -3.115 -5.248 3.153 1.00 94.12 100 LEU A C 1
ATOM 739 O O . LEU A 1 100 ? -2.988 -5.560 1.970 1.00 94.12 100 LEU A O 1
ATOM 743 N N . THR A 1 101 ? -4.040 -4.390 3.567 1.00 96.06 101 THR A N 1
ATOM 744 C CA . THR A 1 101 ? -4.888 -3.579 2.699 1.00 96.06 101 THR A CA 1
ATOM 745 C C . THR A 1 101 ? -4.734 -2.116 3.076 1.00 96.06 101 THR A C 1
ATOM 747 O O . THR A 1 101 ? -4.930 -1.728 4.221 1.00 96.06 101 THR A O 1
ATOM 750 N N . LEU A 1 102 ? -4.419 -1.288 2.096 1.00 95.88 102 LEU A N 1
ATOM 751 C CA . LEU A 1 102 ? -4.275 0.150 2.201 1.00 95.88 102 LEU A CA 1
ATOM 752 C C . LEU A 1 102 ? -5.378 0.814 1.376 1.00 95.88 102 LEU A C 1
ATOM 754 O O . LEU A 1 102 ? -5.574 0.457 0.218 1.00 95.88 102 LEU A O 1
ATOM 758 N N . ILE A 1 103 ? -6.083 1.785 1.948 1.00 97.00 103 ILE A N 1
ATOM 759 C CA . ILE A 1 103 ? -7.128 2.553 1.266 1.00 97.00 103 ILE A CA 1
ATOM 760 C C . ILE A 1 103 ? -6.857 4.039 1.474 1.00 97.00 103 ILE A C 1
ATOM 762 O O . ILE A 1 103 ? -6.678 4.476 2.607 1.00 97.00 103 ILE A O 1
ATOM 766 N N . PHE A 1 104 ? -6.831 4.829 0.406 1.00 96.25 104 PHE A N 1
ATOM 767 C CA . PHE A 1 104 ? -6.579 6.270 0.483 1.00 96.25 104 PHE A CA 1
ATOM 768 C C . PHE A 1 104 ? -7.389 7.032 -0.573 1.00 96.25 104 PHE A C 1
ATOM 770 O O . PHE A 1 104 ? -7.733 6.453 -1.606 1.00 96.25 104 PHE A O 1
ATOM 777 N N . PRO A 1 105 ? -7.701 8.321 -0.349 1.00 95.25 105 PRO A N 1
ATOM 778 C CA . PRO A 1 105 ? -8.517 9.093 -1.279 1.00 95.25 105 PRO A CA 1
ATOM 779 C C . PRO A 1 105 ? -7.829 9.272 -2.638 1.00 95.25 105 PRO A C 1
ATOM 781 O O . PRO A 1 105 ? -6.639 9.611 -2.722 1.00 95.25 105 PRO A O 1
ATOM 784 N N . GLU A 1 106 ? -8.605 9.099 -3.707 1.00 92.81 106 GLU A N 1
ATOM 785 C CA . GLU A 1 106 ? -8.197 9.451 -5.064 1.00 92.81 106 GLU A CA 1
ATOM 786 C C . GLU A 1 106 ? -8.287 10.973 -5.247 1.00 92.81 106 GLU A C 1
ATOM 788 O O . GLU A 1 106 ? -9.238 11.615 -4.791 1.00 92.81 106 GLU A O 1
ATOM 793 N N . LYS A 1 107 ? -7.303 11.588 -5.918 1.00 88.25 107 LYS A N 1
ATOM 794 C CA . LYS A 1 107 ? -7.396 13.013 -6.261 1.00 88.25 107 LYS A CA 1
ATOM 795 C C . LYS A 1 107 ? -7.883 13.188 -7.691 1.00 88.25 107 LYS A C 1
ATOM 797 O O . LYS A 1 107 ? -7.397 12.555 -8.625 1.00 88.25 107 LYS A O 1
ATOM 802 N N . LYS A 1 108 ? -8.798 14.141 -7.876 1.00 82.88 108 LYS A N 1
ATOM 803 C CA . LYS A 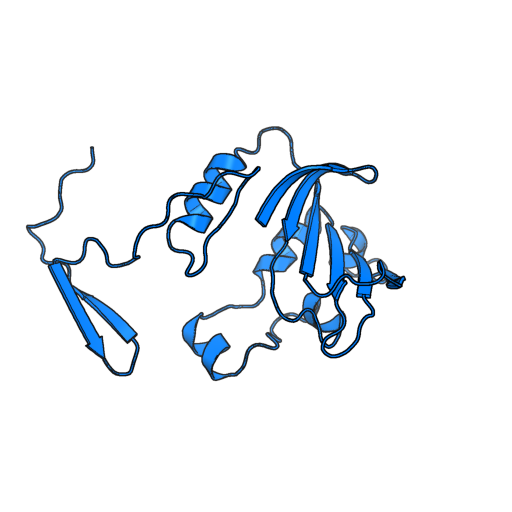1 108 ? -9.270 14.541 -9.206 1.00 82.88 108 LYS A CA 1
ATOM 804 C C . LYS A 1 108 ? -8.095 14.949 -10.098 1.00 82.88 108 LYS A C 1
ATOM 806 O O . LYS A 1 108 ? -7.263 15.759 -9.696 1.00 82.88 108 LYS A O 1
ATOM 811 N N . GLY A 1 109 ? -8.083 14.426 -11.321 1.00 80.75 109 GLY A N 1
ATOM 812 C CA . GLY A 1 109 ? -7.047 14.706 -12.319 1.00 80.75 109 GLY A CA 1
ATOM 813 C C . GLY A 1 109 ? -5.820 13.795 -12.232 1.00 80.75 109 GLY A C 1
ATOM 814 O O . GLY A 1 109 ? -4.899 13.958 -13.029 1.00 80.75 109 GLY A O 1
ATOM 815 N N . GLU A 1 110 ? -5.787 12.829 -11.311 1.00 83.44 110 GLU A N 1
ATOM 816 C CA . GLU A 1 110 ? -4.726 11.826 -11.288 1.00 83.44 110 GLU A CA 1
ATOM 817 C C . GLU A 1 110 ? -4.944 10.764 -12.366 1.00 83.44 110 GLU A C 1
ATOM 819 O O . GLU A 1 110 ? -5.990 10.130 -12.461 1.00 83.44 110 GLU A O 1
ATOM 824 N N . HIS A 1 111 ? -3.915 10.525 -13.178 1.00 87.25 111 HIS A N 1
ATOM 825 C CA . HIS A 1 111 ? -3.910 9.439 -14.157 1.00 87.25 111 HIS A CA 1
ATOM 826 C C . HIS A 1 111 ? -3.472 8.130 -13.493 1.00 87.25 111 HIS A C 1
ATOM 828 O O . HIS A 1 111 ? -2.407 7.587 -13.804 1.00 87.25 111 HIS A O 1
ATOM 834 N N . PHE A 1 112 ? -4.281 7.641 -12.552 1.00 88.56 112 PHE A N 1
ATOM 835 C CA . PHE A 1 112 ? -3.914 6.521 -11.687 1.00 88.56 112 PHE A CA 1
ATOM 836 C C . PHE A 1 112 ? -3.591 5.245 -12.478 1.00 88.56 112 PHE A C 1
ATOM 838 O O . PHE A 1 112 ? -2.560 4.619 -12.245 1.00 88.56 112 PHE A O 1
ATOM 845 N N . THR A 1 113 ? -4.370 4.928 -13.514 1.00 89.75 113 THR A N 1
ATOM 846 C CA . THR A 1 113 ? -4.101 3.801 -14.425 1.00 89.75 113 THR A CA 1
ATOM 847 C C . THR A 1 113 ? -2.702 3.863 -15.050 1.00 89.75 113 THR A C 1
ATOM 849 O O . THR A 1 113 ? -1.999 2.855 -15.115 1.00 89.75 113 THR A O 1
ATOM 852 N N . THR A 1 114 ? -2.258 5.047 -15.486 1.00 91.25 114 THR A N 1
ATOM 853 C CA . THR A 1 114 ? -0.910 5.236 -16.047 1.00 91.25 114 THR A CA 1
ATOM 854 C C . THR A 1 114 ? 0.163 5.030 -14.982 1.00 91.25 114 THR A C 1
ATOM 856 O O . THR A 1 114 ? 1.202 4.437 -15.272 1.00 91.25 114 THR A O 1
ATOM 859 N N . ALA A 1 115 ? -0.076 5.501 -13.755 1.00 91.88 115 ALA A N 1
ATOM 860 C CA . ALA A 1 115 ? 0.841 5.306 -12.636 1.00 91.88 115 ALA A CA 1
ATOM 861 C C . ALA A 1 115 ? 0.979 3.819 -12.275 1.00 91.88 115 ALA A C 1
ATOM 863 O O . ALA A 1 115 ? 2.101 3.323 -12.197 1.00 91.88 115 ALA A O 1
ATOM 864 N N . VAL A 1 116 ? -0.140 3.095 -12.156 1.00 93.25 116 VAL A N 1
ATOM 865 C CA . VAL A 1 116 ? -0.151 1.651 -11.880 1.00 93.25 116 VAL A CA 1
ATOM 866 C C . VAL A 1 116 ? 0.575 0.881 -12.975 1.00 93.25 116 VAL A C 1
ATOM 868 O O . VAL A 1 116 ? 1.458 0.089 -12.669 1.00 93.25 116 VAL A O 1
ATOM 871 N N . ARG A 1 117 ? 0.294 1.164 -14.253 1.00 92.94 117 ARG A N 1
ATOM 872 C CA . ARG A 1 117 ? 0.975 0.503 -15.376 1.00 92.94 117 ARG A CA 1
ATOM 873 C C . ARG A 1 117 ? 2.488 0.719 -15.347 1.00 92.94 117 ARG A C 1
ATOM 875 O O . ARG A 1 117 ? 3.249 -0.202 -15.618 1.00 92.94 117 ARG A O 1
ATOM 882 N N . ARG A 1 118 ? 2.937 1.935 -15.022 1.00 91.50 118 ARG A N 1
ATOM 883 C CA . ARG A 1 118 ? 4.370 2.245 -14.902 1.00 91.50 118 ARG A CA 1
ATOM 884 C C . ARG A 1 118 ? 5.012 1.519 -13.723 1.00 91.50 118 ARG A C 1
ATOM 886 O O . ARG A 1 118 ? 6.105 0.994 -13.887 1.00 91.50 118 ARG A O 1
ATOM 893 N N . ALA A 1 119 ? 4.340 1.488 -12.573 1.00 91.25 119 ALA A N 1
ATOM 894 C CA . ALA A 1 119 ? 4.837 0.825 -11.372 1.00 91.25 119 ALA A CA 1
ATOM 895 C C . ALA A 1 119 ? 4.878 -0.705 -11.526 1.00 91.25 119 ALA A C 1
ATOM 897 O O . ALA A 1 119 ? 5.845 -1.332 -11.115 1.00 91.25 119 ALA A O 1
ATOM 898 N N . ALA A 1 120 ? 3.863 -1.293 -12.164 1.00 93.62 120 ALA A N 1
ATOM 899 C CA . ALA A 1 120 ? 3.754 -2.733 -12.379 1.00 93.62 120 ALA A CA 1
ATOM 900 C C . ALA A 1 120 ? 4.774 -3.279 -13.388 1.00 93.62 120 ALA A C 1
ATOM 902 O O . ALA A 1 120 ? 5.150 -4.443 -13.294 1.00 93.62 120 ALA A O 1
ATOM 903 N N . ARG A 1 121 ? 5.237 -2.448 -14.335 1.00 93.12 121 ARG A N 1
ATOM 904 C CA . ARG A 1 121 ? 6.020 -2.890 -15.499 1.00 93.12 121 ARG A CA 1
ATOM 905 C C . ARG A 1 121 ? 7.210 -3.776 -15.145 1.00 93.12 121 ARG A C 1
ATOM 907 O O . ARG A 1 121 ? 7.461 -4.722 -15.869 1.00 93.12 121 ARG A O 1
ATOM 914 N N . PHE A 1 122 ? 7.939 -3.468 -14.081 1.00 89.75 122 PHE A N 1
ATOM 915 C CA . PHE A 1 122 ? 9.121 -4.233 -13.667 1.00 89.75 122 PHE A CA 1
ATOM 916 C C . PHE A 1 122 ? 8.968 -4.806 -12.255 1.00 89.75 122 PHE A C 1
ATOM 918 O O . PHE A 1 122 ? 9.956 -5.160 -11.615 1.00 89.75 122 PHE A O 1
ATOM 925 N N . PHE A 1 123 ? 7.738 -4.837 -11.738 1.00 88.25 123 PHE A N 1
ATOM 926 C CA . PHE A 1 123 ? 7.473 -5.341 -10.400 1.00 88.25 123 PHE A CA 1
ATOM 927 C C . PHE A 1 123 ? 7.572 -6.876 -10.408 1.00 88.25 123 PHE A C 1
ATOM 929 O O . PHE A 1 123 ? 7.033 -7.509 -11.316 1.00 88.25 123 PHE A O 1
ATOM 936 N N . PRO A 1 124 ? 8.254 -7.498 -9.430 1.00 84.81 124 PRO A N 1
ATOM 937 C CA . PRO A 1 124 ? 8.595 -8.920 -9.487 1.00 84.81 124 PRO A CA 1
ATOM 938 C C . PRO A 1 124 ? 7.409 -9.859 -9.228 1.00 84.81 124 PRO A C 1
ATOM 940 O O . PRO A 1 124 ? 7.564 -11.074 -9.341 1.00 84.81 124 PRO A O 1
ATOM 943 N N . VAL A 1 125 ? 6.236 -9.325 -8.874 1.00 89.12 125 VAL A N 1
ATOM 944 C CA . VAL A 1 125 ? 5.008 -10.101 -8.663 1.00 89.12 125 VAL A CA 1
ATOM 945 C C . VAL A 1 125 ? 3.861 -9.561 -9.524 1.00 89.12 125 VAL A C 1
ATOM 947 O O . VAL A 1 125 ? 3.827 -8.357 -9.802 1.00 89.12 125 VAL A O 1
ATOM 950 N N . PRO A 1 126 ? 2.900 -10.415 -9.929 1.00 92.31 126 PRO A N 1
ATOM 951 C CA . PRO A 1 126 ? 1.755 -9.987 -10.724 1.00 92.31 126 PRO A CA 1
ATOM 952 C C . PRO A 1 126 ? 0.953 -8.869 -10.049 1.00 92.31 126 PRO A C 1
ATOM 954 O O . PRO A 1 126 ? 0.593 -8.946 -8.871 1.00 92.31 126 PRO A O 1
ATOM 957 N N . VAL A 1 127 ? 0.619 -7.833 -10.819 1.00 95.56 127 VAL A N 1
ATOM 958 C CA . VAL A 1 127 ? -0.221 -6.722 -10.360 1.00 95.56 127 VAL A CA 1
ATOM 959 C C . VAL A 1 127 ? -1.563 -6.787 -11.070 1.00 95.56 127 VAL A C 1
ATOM 961 O O . VAL A 1 127 ? -1.652 -6.559 -12.270 1.00 95.56 127 VAL A O 1
ATOM 964 N N . ILE A 1 128 ? -2.622 -7.050 -10.309 1.00 96.81 128 ILE A N 1
ATOM 965 C CA . ILE A 1 128 ? -4.006 -6.997 -10.793 1.00 96.81 128 ILE A CA 1
ATOM 966 C C . ILE A 1 128 ? -4.564 -5.607 -10.490 1.00 96.81 128 ILE A C 1
ATOM 968 O O . ILE A 1 128 ? -4.598 -5.230 -9.316 1.00 96.81 128 ILE A O 1
ATOM 972 N N . PHE A 1 129 ? -4.995 -4.871 -11.514 1.00 96.44 129 PHE A N 1
ATOM 973 C CA . PHE A 1 129 ? -5.627 -3.558 -11.405 1.00 96.44 129 PHE A CA 1
ATOM 974 C C . PHE A 1 129 ? -7.065 -3.590 -11.930 1.00 96.44 129 PHE A C 1
ATOM 976 O O . PHE A 1 129 ? -7.278 -3.904 -13.098 1.00 96.44 129 PHE A O 1
ATOM 983 N N . ASN A 1 130 ? -8.051 -3.266 -11.085 1.00 94.50 130 ASN A N 1
ATOM 984 C CA . ASN A 1 130 ? -9.482 -3.321 -11.422 1.00 94.50 130 ASN A CA 1
ATOM 985 C C . ASN A 1 130 ? -9.903 -4.669 -12.053 1.00 94.50 130 ASN A C 1
ATOM 987 O O . ASN A 1 130 ? -10.716 -4.718 -12.973 1.00 94.50 130 ASN A O 1
ATOM 991 N N . GLY A 1 131 ? -9.321 -5.770 -11.570 1.00 94.25 131 GLY A N 1
ATOM 992 C CA . GLY A 1 131 ? -9.568 -7.124 -12.078 1.00 94.25 131 GLY A CA 1
ATOM 993 C C . GLY A 1 131 ? -8.767 -7.531 -13.321 1.00 94.25 131 GLY A C 1
ATOM 994 O O . GLY A 1 131 ? -8.793 -8.706 -13.674 1.00 94.25 131 GLY A O 1
ATOM 995 N N . GLU A 1 132 ? -8.019 -6.622 -13.950 1.00 95.25 132 GLU A N 1
ATOM 996 C CA . GLU A 1 132 ? -7.160 -6.928 -15.099 1.00 95.25 132 GLU A CA 1
ATOM 997 C C . GLU A 1 132 ? -5.692 -7.056 -14.678 1.00 95.25 132 GLU A C 1
ATOM 999 O O . GLU A 1 132 ? -5.164 -6.223 -13.941 1.00 95.25 132 GLU A O 1
ATOM 1004 N N . GLU A 1 133 ? -5.004 -8.093 -15.153 1.00 95.56 133 GLU A N 1
ATOM 1005 C CA . GLU A 1 133 ? -3.564 -8.229 -14.932 1.00 95.56 133 GLU A CA 1
ATOM 1006 C C . GLU A 1 133 ? -2.797 -7.179 -15.748 1.00 95.56 133 GLU A C 1
ATOM 1008 O O . GLU A 1 133 ? -3.008 -7.008 -16.951 1.00 95.56 133 GLU A O 1
ATOM 1013 N N . MET A 1 134 ? -1.919 -6.433 -15.079 1.00 95.88 134 MET A N 1
ATOM 1014 C CA . MET A 1 134 ? -1.129 -5.383 -15.707 1.00 95.88 134 MET A CA 1
ATOM 1015 C C . MET A 1 134 ? 0.059 -5.966 -16.470 1.00 95.88 134 MET A C 1
ATOM 1017 O O . MET A 1 134 ? 0.727 -6.860 -15.953 1.00 95.88 134 MET A O 1
ATOM 1021 N N . PRO A 1 135 ? 0.386 -5.421 -17.658 1.00 92.25 135 PRO A N 1
ATOM 1022 C CA . PRO A 1 135 ? 1.567 -5.844 -18.395 1.00 92.25 135 PRO A CA 1
ATOM 1023 C C . PRO A 1 135 ? 2.837 -5.671 -17.558 1.00 92.25 135 PRO A C 1
ATOM 1025 O O . PRO A 1 135 ? 3.101 -4.578 -17.044 1.00 92.25 135 PRO A O 1
ATOM 1028 N N . SER A 1 136 ? 3.635 -6.731 -17.485 1.00 91.12 136 SER A N 1
ATOM 1029 C CA . SER A 1 136 ? 4.974 -6.734 -16.906 1.00 91.12 136 SER A CA 1
ATOM 1030 C C . SER A 1 136 ? 6.011 -7.130 -17.962 1.00 91.12 136 SER A C 1
ATOM 1032 O O . SER A 1 136 ? 5.701 -7.776 -18.961 1.00 91.12 136 SER A O 1
ATOM 1034 N N . SER A 1 137 ? 7.241 -6.686 -17.748 1.00 88.50 137 SER A N 1
ATOM 1035 C CA . SER A 1 137 ? 8.432 -6.944 -18.551 1.00 88.50 137 SER A CA 1
ATOM 1036 C C . SER A 1 137 ? 9.579 -7.266 -17.605 1.00 88.50 137 SER A C 1
ATOM 1038 O O . SER A 1 137 ? 9.635 -6.772 -16.477 1.00 88.50 137 SER A O 1
ATOM 1040 N N . ASP A 1 138 ? 10.548 -8.036 -18.085 1.00 84.75 138 ASP A N 1
ATOM 1041 C CA . ASP A 1 138 ? 11.826 -8.141 -17.392 1.00 84.75 138 ASP A CA 1
ATOM 1042 C C . ASP A 1 138 ? 12.579 -6.803 -17.517 1.00 84.75 138 ASP A C 1
ATOM 1044 O O . ASP A 1 138 ? 12.649 -6.211 -18.595 1.00 84.75 138 ASP A O 1
ATOM 1048 N N . PHE A 1 139 ? 13.153 -6.309 -16.418 1.00 84.56 139 PHE A N 1
ATOM 1049 C CA . PHE A 1 139 ? 13.941 -5.074 -16.421 1.00 84.56 139 PHE A CA 1
ATOM 1050 C C . PHE A 1 139 ? 15.110 -5.120 -17.418 1.00 84.56 139 PHE A C 1
ATOM 1052 O O . PHE A 1 139 ? 15.467 -4.097 -18.000 1.00 84.56 139 PHE A O 1
ATOM 1059 N N . LEU A 1 140 ? 15.682 -6.306 -17.643 1.00 88.19 140 LEU A N 1
ATOM 1060 C CA . LEU A 1 140 ? 16.803 -6.521 -18.558 1.00 88.19 140 LEU A CA 1
ATOM 1061 C C . LEU A 1 140 ? 16.380 -7.135 -19.900 1.00 88.19 1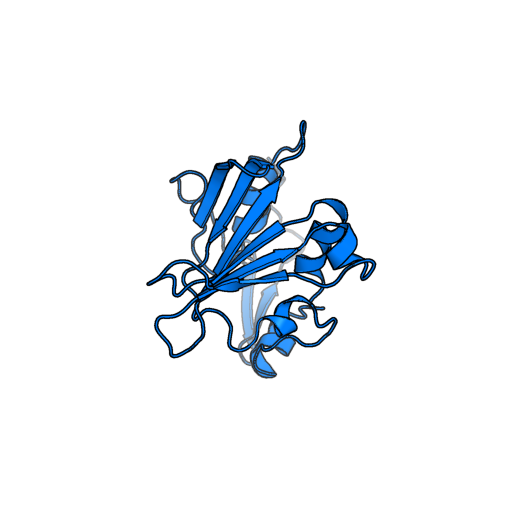40 LEU A C 1
ATOM 1063 O O . LEU A 1 140 ? 17.247 -7.577 -20.648 1.00 88.19 140 LEU A O 1
ATOM 1067 N N . GLU A 1 141 ? 15.083 -7.156 -20.229 1.00 87.25 141 GLU A N 1
ATOM 1068 C CA . GLU A 1 141 ? 14.547 -7.769 -21.460 1.00 87.25 141 GLU A CA 1
ATOM 1069 C C . GLU A 1 141 ? 15.261 -7.285 -22.733 1.00 87.25 141 GLU A C 1
ATOM 1071 O O . GLU A 1 141 ? 15.470 -8.053 -23.667 1.00 87.25 141 GLU A O 1
ATOM 1076 N N . SER A 1 142 ? 15.660 -6.012 -22.762 1.00 86.75 142 SER A N 1
ATOM 1077 C CA . SER A 1 142 ? 16.309 -5.382 -23.914 1.00 86.75 142 SER A CA 1
ATOM 1078 C C . SER A 1 142 ? 17.840 -5.346 -23.845 1.00 86.75 142 SER A C 1
ATOM 1080 O O . SER A 1 142 ? 18.446 -4.626 -24.635 1.00 86.75 142 SER A O 1
ATOM 1082 N N . ALA A 1 143 ? 18.473 -6.017 -22.880 1.00 88.81 143 ALA A N 1
ATOM 1083 C CA . ALA A 1 143 ? 19.931 -6.062 -22.795 1.00 88.81 143 ALA A CA 1
ATOM 1084 C C . ALA A 1 143 ? 20.509 -6.972 -23.892 1.00 88.81 143 ALA A C 1
ATOM 1086 O O . ALA A 1 143 ? 20.001 -8.067 -24.122 1.00 88.81 143 ALA A O 1
ATOM 1087 N N . ASP A 1 144 ? 21.600 -6.551 -24.539 1.00 90.19 144 ASP A N 1
ATOM 1088 C CA . ASP A 1 144 ? 22.285 -7.366 -25.555 1.00 90.19 144 ASP A CA 1
ATOM 1089 C C . ASP A 1 144 ? 22.927 -8.616 -24.931 1.00 90.19 144 ASP A C 1
ATOM 1091 O O . ASP A 1 144 ? 23.057 -9.665 -25.564 1.00 90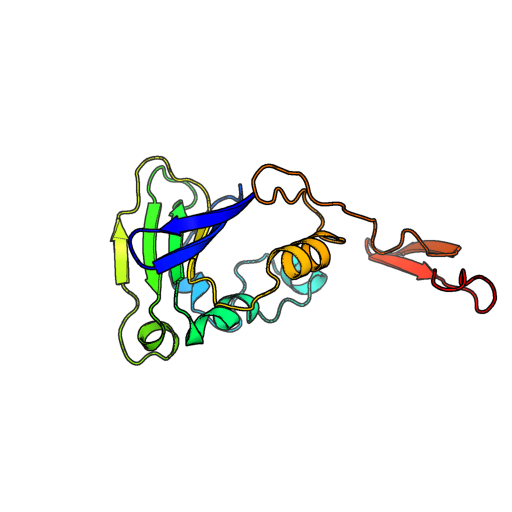.19 144 ASP A O 1
ATOM 1095 N N . HIS A 1 145 ? 23.340 -8.497 -23.669 1.00 89.75 145 HIS A N 1
ATOM 1096 C CA . HIS A 1 145 ? 23.857 -9.592 -22.865 1.00 89.75 145 HIS A CA 1
ATOM 1097 C C . HIS A 1 145 ? 23.452 -9.412 -21.403 1.00 89.75 145 HIS A C 1
ATOM 1099 O O . HIS A 1 145 ? 23.434 -8.293 -20.893 1.00 89.75 145 HIS A O 1
ATOM 1105 N N . ILE A 1 146 ? 23.155 -10.515 -20.719 1.00 92.50 146 ILE A N 1
ATOM 1106 C CA . ILE A 1 146 ? 22.858 -10.530 -19.286 1.00 92.50 146 ILE A CA 1
ATOM 1107 C C . ILE A 1 146 ? 23.896 -11.421 -18.615 1.00 92.50 146 ILE A C 1
ATOM 1109 O O . ILE A 1 146 ? 23.949 -12.619 -18.887 1.00 92.50 146 ILE A O 1
ATOM 1113 N N . GLU A 1 147 ? 24.704 -10.833 -17.737 1.00 92.12 147 GLU A N 1
ATOM 1114 C CA . GLU A 1 147 ? 25.648 -11.561 -16.893 1.00 92.12 147 GLU A CA 1
ATOM 1115 C C . GLU A 1 147 ? 25.057 -11.731 -15.488 1.00 92.12 147 GLU A C 1
ATOM 1117 O O . GLU A 1 147 ? 24.556 -10.775 -14.890 1.00 92.12 147 GLU A O 1
ATOM 1122 N N . GLU A 1 148 ? 25.123 -12.947 -14.945 1.00 91.81 148 GLU A N 1
ATOM 1123 C CA . GLU A 1 148 ? 24.781 -13.210 -13.548 1.00 91.81 148 GLU A CA 1
ATOM 1124 C C . GLU A 1 148 ? 26.046 -13.271 -12.697 1.00 91.81 148 GLU A C 1
ATOM 1126 O O . GLU A 1 148 ? 26.894 -14.149 -12.864 1.00 91.81 148 GLU A O 1
ATOM 1131 N N . TRP A 1 149 ? 26.159 -12.362 -11.730 1.00 88.44 149 TRP A N 1
ATOM 1132 C CA . TRP A 1 149 ? 27.296 -12.318 -10.823 1.00 88.44 149 TRP A CA 1
ATOM 1133 C C . TRP A 1 149 ? 26.835 -12.153 -9.379 1.00 88.44 149 TRP A C 1
ATOM 1135 O O . TRP A 1 149 ? 26.217 -11.158 -9.010 1.00 88.44 149 TRP A O 1
ATOM 1145 N N . ARG A 1 150 ? 27.136 -13.153 -8.537 1.00 87.94 150 ARG A N 1
ATOM 1146 C CA . ARG A 1 150 ? 26.773 -13.180 -7.103 1.00 87.94 150 ARG A CA 1
ATOM 1147 C C . ARG A 1 150 ? 25.278 -12.921 -6.832 1.00 87.94 150 ARG A C 1
ATOM 1149 O O . ARG A 1 150 ? 24.934 -12.298 -5.833 1.00 87.94 150 ARG A O 1
ATOM 1156 N N . GLY A 1 151 ? 24.401 -13.411 -7.711 1.00 81.50 151 GLY A N 1
ATOM 1157 C CA . GLY A 1 151 ? 22.946 -13.242 -7.599 1.00 81.50 151 GLY A CA 1
ATOM 1158 C C . GLY A 1 151 ? 22.417 -11.892 -8.095 1.00 81.50 151 GLY A C 1
ATOM 1159 O O . GLY A 1 151 ? 21.221 -11.642 -7.995 1.00 81.50 151 GLY A O 1
ATOM 1160 N N . ILE A 1 152 ? 23.282 -11.033 -8.639 1.00 82.44 152 ILE A N 1
ATOM 1161 C CA . ILE A 1 152 ? 22.899 -9.797 -9.324 1.00 82.44 152 ILE A CA 1
ATOM 1162 C C . ILE A 1 152 ? 22.891 -10.070 -10.826 1.00 82.44 152 ILE A C 1
ATOM 1164 O O . ILE A 1 152 ? 23.817 -10.690 -11.352 1.00 82.44 152 ILE A O 1
ATOM 1168 N N . ARG A 1 153 ? 21.858 -9.582 -11.516 1.00 90.00 153 ARG A N 1
ATOM 1169 C CA . ARG A 1 153 ? 21.787 -9.593 -12.978 1.00 90.00 153 ARG A CA 1
ATOM 1170 C C . ARG A 1 153 ? 22.290 -8.258 -13.517 1.00 90.00 153 ARG A C 1
ATOM 1172 O O . ARG A 1 153 ? 21.784 -7.207 -13.128 1.00 90.00 153 ARG A O 1
ATOM 1179 N N . ILE A 1 154 ? 23.275 -8.299 -14.406 1.00 89.50 154 ILE A N 1
ATOM 1180 C CA . ILE A 1 154 ? 23.890 -7.122 -15.024 1.00 89.50 154 ILE A CA 1
ATOM 1181 C C . ILE A 1 154 ? 23.572 -7.158 -16.518 1.00 89.50 154 ILE A C 1
ATOM 1183 O O . ILE A 1 154 ? 24.025 -8.048 -17.231 1.00 89.50 154 ILE A O 1
ATOM 1187 N N . GLY A 1 155 ? 22.780 -6.195 -16.992 1.00 90.69 155 GLY A N 1
ATOM 1188 C CA . GLY A 1 155 ? 22.512 -6.023 -18.420 1.00 90.69 155 GLY A CA 1
ATOM 1189 C C . GLY A 1 155 ? 23.593 -5.182 -19.089 1.00 90.69 155 GLY A C 1
ATOM 1190 O O . GLY A 1 155 ? 23.838 -4.048 -18.678 1.00 90.69 155 GLY A O 1
ATOM 1191 N N . ILE A 1 156 ? 24.219 -5.721 -20.129 1.00 90.00 156 ILE A N 1
ATOM 1192 C CA . ILE A 1 156 ? 25.179 -5.021 -20.981 1.00 90.00 156 ILE A CA 1
ATOM 1193 C C . ILE A 1 156 ? 24.444 -4.539 -22.232 1.00 90.00 156 ILE A C 1
ATOM 1195 O O . ILE A 1 156 ? 23.793 -5.324 -22.921 1.00 90.00 156 ILE A O 1
ATOM 1199 N N . PHE A 1 157 ? 24.581 -3.245 -22.522 1.00 89.62 157 PHE A N 1
ATOM 1200 C CA . PHE A 1 157 ? 24.031 -2.592 -23.707 1.00 89.62 157 PHE A CA 1
ATOM 1201 C C . PHE A 1 157 ? 25.188 -2.074 -24.557 1.00 89.62 157 PHE A C 1
ATOM 1203 O O . PHE A 1 157 ? 25.975 -1.243 -24.093 1.00 89.62 157 PHE A O 1
ATOM 1210 N N . TRP A 1 158 ? 25.317 -2.556 -25.789 1.00 84.56 158 TRP A N 1
ATOM 1211 C CA . TRP A 1 158 ? 26.371 -2.105 -26.686 1.00 84.56 158 TRP A CA 1
ATOM 1212 C C . TRP A 1 158 ? 25.917 -0.857 -27.462 1.00 84.56 158 TRP A C 1
ATOM 1214 O O . TRP A 1 158 ? 24.828 -0.849 -28.049 1.00 84.56 158 TRP A O 1
ATOM 1224 N N . PRO A 1 159 ? 26.725 0.219 -27.521 1.00 65.06 159 PRO A N 1
ATOM 1225 C CA . PRO A 1 159 ? 26.385 1.388 -28.322 1.00 65.06 159 PRO A CA 1
ATOM 1226 C C . PRO A 1 159 ? 26.386 1.008 -29.811 1.00 65.06 159 PRO A C 1
ATOM 1228 O O . PRO A 1 159 ? 27.433 0.802 -30.420 1.00 65.06 159 PRO A O 1
ATOM 1231 N N . GLY A 1 160 ? 25.184 0.878 -30.380 1.00 62.06 160 GLY A N 1
ATOM 1232 C CA . GLY A 1 160 ? 24.945 0.468 -31.770 1.00 62.06 160 GLY A CA 1
ATOM 1233 C C . GLY A 1 160 ? 23.693 -0.394 -31.975 1.00 62.06 160 GLY A C 1
ATOM 1234 O O . GLY A 1 160 ? 23.240 -0.516 -33.109 1.00 62.06 160 GLY A O 1
ATOM 1235 N N . CYS A 1 161 ? 23.112 -0.939 -30.898 1.00 51.97 161 CYS A N 1
ATOM 1236 C CA . CYS A 1 161 ? 21.963 -1.854 -30.946 1.00 51.97 161 CYS A CA 1
ATOM 1237 C C . CYS A 1 161 ? 20.711 -1.329 -30.208 1.00 51.97 161 CYS A C 1
ATOM 1239 O O . CYS A 1 161 ? 19.848 -2.100 -29.808 1.00 51.97 161 CYS A O 1
ATOM 1241 N N . LEU A 1 162 ? 20.576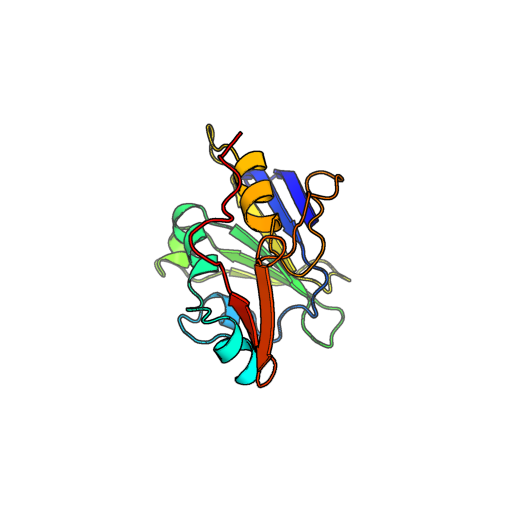 -0.012 -30.007 1.00 54.59 162 LEU A N 1
ATOM 1242 C CA . LEU A 1 162 ? 19.317 0.556 -29.510 1.00 54.59 162 LEU A CA 1
ATOM 1243 C C . LEU A 1 162 ? 18.284 0.553 -30.651 1.00 54.59 162 LEU A C 1
ATOM 1245 O O . LEU A 1 162 ? 18.507 1.246 -31.650 1.00 54.59 162 LEU A O 1
ATOM 1249 N N . PRO A 1 163 ? 17.146 -0.160 -30.545 1.00 51.88 163 PRO A N 1
ATOM 1250 C CA . PRO A 1 163 ? 16.039 0.082 -31.454 1.00 51.88 163 PRO A CA 1
ATOM 1251 C C . PRO A 1 163 ? 15.565 1.526 -31.257 1.00 51.88 163 PRO A C 1
ATOM 1253 O O . PRO A 1 163 ? 15.363 1.985 -30.131 1.00 51.88 163 PRO A O 1
ATOM 1256 N N . LEU A 1 164 ? 15.414 2.257 -32.363 1.00 43.62 164 LEU A N 1
ATOM 1257 C CA . LEU A 1 164 ? 14.828 3.596 -32.353 1.00 43.62 164 LEU A CA 1
ATOM 1258 C C . LEU A 1 164 ? 13.463 3.550 -31.638 1.00 43.62 164 LEU A C 1
ATOM 1260 O O . LEU A 1 164 ? 12.692 2.616 -31.890 1.00 43.62 164 LEU A O 1
ATOM 1264 N N . PRO A 1 165 ? 13.140 4.533 -30.779 1.00 51.22 165 PRO A N 1
ATOM 1265 C CA . PRO A 1 165 ? 11.836 4.579 -30.131 1.00 51.22 165 PRO A CA 1
ATOM 1266 C C . PRO A 1 165 ? 10.736 4.693 -31.199 1.00 51.22 165 PRO A C 1
ATOM 1268 O O . PRO A 1 165 ? 10.813 5.564 -32.069 1.00 51.22 165 PRO A O 1
ATOM 1271 N N . ARG A 1 166 ? 9.740 3.799 -31.145 1.00 45.66 166 ARG A N 1
ATOM 1272 C CA . ARG A 1 166 ? 8.450 3.970 -31.829 1.00 45.66 166 ARG A CA 1
ATOM 1273 C C . ARG A 1 166 ? 7.445 4.589 -30.875 1.00 45.66 166 ARG A C 1
ATOM 1275 O O . ARG A 1 166 ? 7.452 4.175 -29.693 1.00 45.66 166 ARG A O 1
#

Radius of gyration: 18.88 Å; chains: 1; bounding box: 45×32×50 Å

Foldseek 3Di:
DWEFDQDPVAGTKIKDWDPDQWDQDPCQLLDQQDDPDDPVVCVVPVDRSCPSLVCLQWWKWKWTAHGPDQWIWTWTGHNCCSVVVDPIDIDTHDGRHRIIMIMTHDDPPDPVVVVQLVVQACDPDWDQYNNRTHHYDHPQNPAPDWDADPNDTDGHHDVPPDDDDD

Secondary structure (DSSP, 8-state):
-EEEEEETTTEEEEEEE--S--BS-GGGGG-TT---S-HHHHHHHT--S-GGGGGTTT-EEEEEEBTTSS-EEEEEE-HHHHTTSSPPEEEE--TT--SEEEEEEPPTT--HHHHHHHHHTT-SS--EETTEEPP---TTTT-SEEEEETTEEEEE--TT-PPPP-

pLDDT: mean 84.58, std 14.79, range [43.62, 97.0]